Protein AF-A0ABD3CE34-F1 (afdb_monomer)

Secondary structure (DSSP, 8-state):
---GGGTS--TT-HHHHHHHHHHHHHHHHHHHHPPTT---------S---HHHHHHHGGGGGGS--HHHHHHHHHHHH--

Nearest PDB structures (foldseek):
  3gy0-assembly1_A-2  TM=8.965E-01  e=7.530E-03  Shigella flexneri
  3gz4-assembly1_B  TM=8.868E-01  e=7.530E-03  Escherichia coli O6
  3f1l-assembly1_B  TM=8.882E-01  e=1.284E-02  Escherichia coli K-12
  5t5q-assembly1_D  TM=7.806E-01  e=3.370E-01  Brucella abortus 2308
  2dtd-assembly1_A  TM=6.852E-01  e=1.849E-01  Thermoplasma acidophilum

Foldseek 3Di:
DAAPLLVPDDPPCVVNSVVRVVLVVVQVVVQVVDDPPDHRDDDHQYQELDPVNCVVPPPVSVVHHHPVVRVVVVCVVPPD

InterPro domains:
  IPR002347 Short-chain dehydrogenase/reductase SDR [PF00106] (1-55)
  IPR002347 Short-chain dehydrogenase/reductase SDR [PR00081] (16-35)
  IPR002347 Short-chain dehydrogenase/reductase SDR [PR00081] (36-53)
  IPR020904 Short-chain dehydrogenase/reductase, conserved site [PS00061] (3-31)
  IPR036291 NAD(P)-binding domain superfamily [SSF51735] (1-61)
  IPR053241 NADPH-dependent pterin aldehyde reductase [PTHR45267] (1-79)

Sequence (80 aa):
MSSGWGRSAAAQVAPYCASKWAVEGLAKAVAKELPAGISCVALNPGVINTEMLQSCFGSSADLYPTPDIWAPRAANLILI

Mean predicted aligned error: 2.84 Å

Organism: NCBI:txid1961234

Radius of gyration: 14.51 Å; Cα contacts (8 Å, |Δi|>4): 83; chains: 1; bounding box: 36×20×39 Å

Solvent-accessible surface area (backbone atoms only — not comparable to full-atom values): 4751 Å² 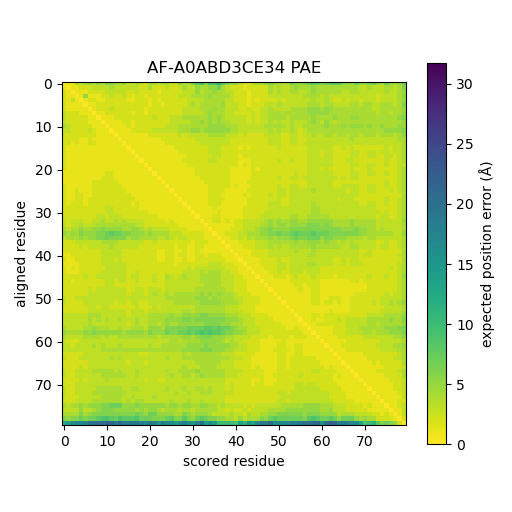total; per-residue (Å²): 124,37,37,68,39,30,81,47,80,62,86,99,39,58,71,59,26,53,54,17,33,48,43,43,51,49,27,55,55,50,44,73,72,52,59,91,97,60,84,55,78,65,46,57,81,72,76,48,36,39,75,71,38,32,76,75,51,43,79,66,23,73,82,34,54,38,62,84,69,44,49,66,60,54,44,64,75,74,60,127

pLDDT: mean 95.63, std 4.39, range [61.91, 98.5]

Structure (mmCIF, N/CA/C/O backbone):
data_AF-A0ABD3CE34-F1
#
_entry.id   AF-A0ABD3CE34-F1
#
loop_
_atom_site.group_PDB
_atom_site.id
_atom_site.type_symbol
_atom_site.label_atom_id
_atom_site.label_alt_id
_atom_site.label_comp_id
_atom_site.label_asym_id
_atom_site.label_entity_id
_atom_site.label_seq_id
_atom_site.pdbx_PDB_ins_code
_atom_site.Cartn_x
_atom_site.Cartn_y
_atom_site.Cartn_z
_atom_site.occupancy
_atom_site.B_iso_or_equiv
_atom_site.auth_seq_id
_atom_site.auth_comp_id
_atom_site.auth_asym_id
_atom_site.auth_atom_id
_atom_site.pdbx_PDB_model_num
ATOM 1 N N . MET A 1 1 ? -3.674 2.200 1.237 1.00 88.19 1 MET A N 1
ATOM 2 C CA . MET A 1 1 ? -3.014 1.205 0.357 1.00 88.19 1 MET A CA 1
ATOM 3 C C . MET A 1 1 ? -1.546 1.052 0.735 1.00 88.19 1 MET A C 1
ATOM 5 O O . MET A 1 1 ? -0.801 2.027 0.659 1.00 88.19 1 MET A O 1
ATOM 9 N N . SER A 1 2 ? -1.139 -0.148 1.145 1.00 94.44 2 SER A N 1
ATOM 10 C CA . SER A 1 2 ? 0.241 -0.491 1.518 1.00 94.44 2 SER A CA 1
ATOM 11 C C . SER A 1 2 ? 1.024 -1.067 0.318 1.00 94.44 2 SER A C 1
ATOM 13 O O . SER A 1 2 ? 0.756 -0.685 -0.822 1.00 94.44 2 SER A O 1
ATOM 15 N N . SER A 1 3 ? 2.049 -1.887 0.567 1.00 95.00 3 SER A N 1
ATOM 16 C CA . SER A 1 3 ? 2.914 -2.587 -0.389 1.00 95.00 3 SER A CA 1
ATOM 17 C C . SER A 1 3 ? 3.686 -3.707 0.332 1.00 95.00 3 SER A C 1
ATOM 19 O O . SER A 1 3 ? 3.763 -3.709 1.560 1.00 95.00 3 SER A O 1
ATOM 21 N N . GLY A 1 4 ? 4.329 -4.620 -0.406 1.00 94.75 4 GLY A N 1
ATOM 22 C CA . GLY A 1 4 ? 5.294 -5.566 0.170 1.00 94.75 4 GLY A CA 1
ATOM 23 C C . GLY A 1 4 ? 6.408 -4.840 0.932 1.00 94.75 4 GLY A C 1
ATOM 24 O O . GLY A 1 4 ? 6.768 -5.229 2.040 1.00 94.75 4 GLY A O 1
ATOM 25 N N . TRP A 1 5 ? 6.836 -3.686 0.414 1.00 96.06 5 TRP A N 1
ATOM 26 C CA . TRP A 1 5 ? 7.805 -2.799 1.061 1.00 96.06 5 TRP A CA 1
ATOM 27 C C . TRP A 1 5 ? 7.241 -1.966 2.226 1.00 96.06 5 TRP A C 1
ATOM 29 O O . TRP A 1 5 ? 7.934 -1.102 2.750 1.00 96.06 5 TRP A O 1
ATOM 39 N N . GLY A 1 6 ? 5.999 -2.214 2.656 1.00 95.88 6 GLY A N 1
ATOM 40 C CA . GLY A 1 6 ? 5.508 -1.779 3.969 1.00 95.88 6 GLY A CA 1
ATOM 41 C C . GLY A 1 6 ? 5.920 -2.717 5.108 1.00 95.88 6 GLY A C 1
ATOM 42 O O . GLY A 1 6 ? 5.693 -2.409 6.273 1.00 95.88 6 GLY A O 1
ATOM 43 N N . ARG A 1 7 ? 6.499 -3.879 4.773 1.00 95.62 7 ARG A N 1
ATOM 44 C CA . ARG A 1 7 ? 6.949 -4.915 5.722 1.00 95.62 7 ARG A CA 1
ATOM 45 C C . ARG A 1 7 ? 8.354 -5.447 5.407 1.00 95.62 7 ARG A C 1
ATOM 47 O O . ARG A 1 7 ? 8.886 -6.259 6.154 1.00 95.62 7 ARG A O 1
ATOM 54 N N . SER A 1 8 ? 8.954 -4.991 4.311 1.00 96.19 8 SER A N 1
ATOM 55 C CA . SER A 1 8 ? 10.341 -5.243 3.904 1.00 96.19 8 SER A CA 1
ATOM 56 C C . SER A 1 8 ? 10.945 -3.965 3.304 1.00 96.19 8 SER A C 1
ATOM 58 O O . SER A 1 8 ? 10.282 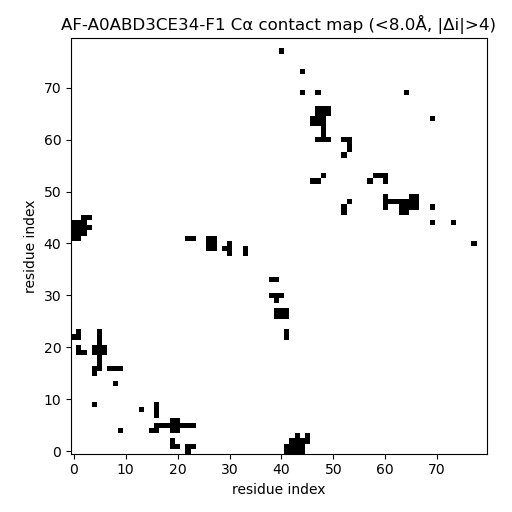-2.927 3.286 1.00 96.19 8 SER A O 1
ATOM 60 N N . ALA A 1 9 ? 12.198 -4.004 2.848 1.00 96.06 9 ALA A N 1
ATOM 61 C CA . ALA A 1 9 ? 12.882 -2.848 2.269 1.00 96.06 9 ALA A CA 1
ATOM 62 C C . ALA A 1 9 ? 13.686 -3.228 1.019 1.00 96.06 9 ALA A C 1
ATOM 64 O O . ALA A 1 9 ? 14.065 -4.386 0.843 1.00 96.06 9 ALA A O 1
ATOM 65 N N . ALA A 1 10 ? 13.958 -2.235 0.172 1.00 96.06 10 ALA A N 1
ATOM 66 C CA . ALA A 1 10 ? 14.825 -2.351 -0.995 1.00 96.06 10 ALA A CA 1
ATOM 67 C C . ALA A 1 10 ? 15.689 -1.087 -1.149 1.00 96.06 10 ALA A C 1
ATOM 69 O O . ALA A 1 10 ? 15.308 0.003 -0.714 1.00 96.06 10 ALA A O 1
ATOM 70 N N . ALA A 1 11 ? 16.868 -1.235 -1.756 1.00 97.06 11 ALA A N 1
ATOM 71 C CA . ALA A 1 11 ? 17.759 -0.112 -2.038 1.00 97.06 11 ALA A CA 1
ATOM 72 C C . ALA A 1 11 ? 17.135 0.862 -3.057 1.00 97.06 11 ALA A C 1
ATOM 74 O O . ALA A 1 11 ? 16.290 0.469 -3.855 1.00 97.06 11 ALA A O 1
ATOM 75 N N . GLN A 1 12 ? 17.572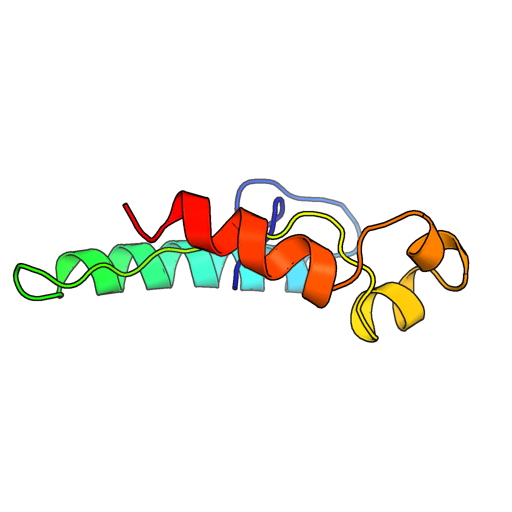 2.128 -3.039 1.00 95.94 12 GLN A N 1
ATOM 76 C CA . GLN A 1 12 ? 17.149 3.197 -3.968 1.00 95.94 12 GLN A CA 1
ATOM 77 C C . GLN A 1 12 ? 15.668 3.623 -3.892 1.00 95.94 12 GLN A C 1
ATOM 79 O O . GLN A 1 12 ? 15.248 4.516 -4.619 1.00 95.94 12 GLN A O 1
ATOM 84 N N . VAL A 1 13 ? 14.882 3.057 -2.972 1.00 95.25 13 VAL A N 1
ATOM 85 C CA . VAL A 1 13 ? 13.458 3.394 -2.777 1.00 95.25 13 VAL A CA 1
ATOM 86 C C . VAL A 1 13 ? 13.125 3.711 -1.315 1.00 95.25 13 VAL A C 1
ATOM 88 O O . VAL A 1 13 ? 11.995 3.529 -0.866 1.00 95.25 13 VAL A O 1
ATOM 91 N N . ALA A 1 14 ? 14.103 4.213 -0.552 1.00 97.69 14 ALA A N 1
ATOM 92 C CA . ALA A 1 14 ? 13.961 4.466 0.885 1.00 97.69 14 ALA A CA 1
ATOM 93 C C . ALA A 1 14 ? 12.743 5.345 1.257 1.00 97.69 14 ALA A C 1
ATOM 95 O O . ALA A 1 14 ? 12.005 4.943 2.162 1.00 97.69 14 ALA A O 1
ATOM 96 N N . PRO A 1 15 ? 12.442 6.466 0.559 1.00 97.69 15 PRO A N 1
ATOM 97 C CA . PRO A 1 15 ? 11.245 7.259 0.858 1.00 97.69 15 PRO A CA 1
ATOM 98 C C . PRO A 1 15 ? 9.946 6.474 0.646 1.00 97.69 15 PRO A C 1
ATOM 100 O O . PRO A 1 15 ? 9.009 6.577 1.440 1.00 97.69 15 PRO A O 1
ATOM 103 N N . TYR A 1 16 ? 9.900 5.636 -0.393 1.00 95.56 16 TYR A N 1
ATOM 104 C CA . TYR A 1 16 ? 8.739 4.801 -0.672 1.00 95.56 16 TYR A CA 1
ATOM 105 C C . TYR A 1 16 ? 8.559 3.730 0.412 1.00 95.56 16 TYR A C 1
ATOM 107 O O . TYR A 1 16 ? 7.466 3.623 0.967 1.00 95.56 16 TYR A O 1
ATOM 115 N N . CYS A 1 17 ? 9.621 3.006 0.792 1.00 97.69 17 CYS A N 1
ATOM 116 C CA . CYS A 1 17 ? 9.586 2.059 1.914 1.00 97.69 17 CYS A CA 1
ATOM 117 C C . CYS A 1 17 ? 9.082 2.732 3.199 1.00 97.69 17 CYS A C 1
ATOM 119 O O . CYS A 1 17 ? 8.125 2.252 3.804 1.00 97.69 17 CYS A O 1
ATOM 121 N N . ALA A 1 18 ? 9.657 3.881 3.573 1.00 98.25 18 ALA A N 1
ATOM 122 C CA . ALA A 1 18 ? 9.247 4.625 4.762 1.00 98.25 18 ALA A CA 1
ATOM 123 C C . ALA A 1 18 ? 7.747 4.966 4.736 1.00 98.25 18 ALA A C 1
ATOM 125 O O . ALA A 1 18 ? 7.033 4.697 5.703 1.00 98.25 18 ALA A O 1
ATOM 126 N N . SER A 1 19 ? 7.243 5.469 3.603 1.00 98.06 19 SER A N 1
ATOM 127 C CA . SER A 1 19 ? 5.818 5.789 3.453 1.00 98.06 19 SER A CA 1
ATOM 128 C C . SER A 1 19 ? 4.911 4.562 3.618 1.00 98.06 19 SER A C 1
ATOM 130 O O . SER A 1 19 ? 3.834 4.655 4.204 1.00 98.06 19 SER A O 1
ATOM 132 N N . LYS A 1 20 ? 5.343 3.383 3.150 1.00 97.75 20 LYS A N 1
ATOM 133 C CA . LYS A 1 20 ? 4.540 2.156 3.220 1.00 97.75 20 LYS A CA 1
ATOM 134 C C . LYS A 1 20 ? 4.562 1.524 4.607 1.00 97.75 20 LYS A C 1
ATOM 136 O O . LYS A 1 20 ? 3.520 1.051 5.053 1.00 97.75 20 LYS A O 1
ATOM 141 N N . TRP A 1 21 ? 5.682 1.602 5.323 1.00 98.19 21 TRP A N 1
ATOM 142 C CA . TRP A 1 21 ? 5.727 1.265 6.748 1.00 98.19 21 TRP A CA 1
ATOM 143 C C . TRP A 1 21 ? 4.829 2.193 7.575 1.00 98.19 21 TRP A C 1
ATOM 145 O O . TRP A 1 21 ? 4.100 1.723 8.450 1.00 98.19 21 TRP A O 1
ATOM 155 N N . ALA A 1 22 ? 4.808 3.492 7.255 1.00 98.44 22 ALA A N 1
ATOM 156 C CA . ALA A 1 22 ? 3.923 4.451 7.913 1.00 98.44 22 ALA A CA 1
ATOM 157 C C . ALA A 1 22 ? 2.438 4.101 7.709 1.00 98.44 22 ALA A C 1
ATOM 159 O O . ALA A 1 22 ? 1.675 4.126 8.670 1.00 98.44 22 ALA A O 1
ATOM 160 N N . VAL A 1 23 ? 2.029 3.697 6.498 1.00 98.25 23 VAL A N 1
ATOM 161 C CA . VAL A 1 23 ? 0.650 3.241 6.228 1.00 98.25 23 VAL A CA 1
ATOM 162 C C . VAL A 1 23 ? 0.279 2.004 7.056 1.00 98.25 23 VAL A C 1
ATOM 164 O O . VAL A 1 23 ? -0.835 1.936 7.574 1.00 98.25 23 VAL A O 1
ATOM 167 N N . GLU A 1 24 ? 1.185 1.033 7.208 1.00 98.25 24 GLU A N 1
ATOM 168 C CA . GLU A 1 24 ? 0.948 -0.152 8.051 1.00 98.25 24 GLU A CA 1
ATOM 169 C C . GLU A 1 24 ? 0.790 0.221 9.530 1.00 98.25 24 GLU A C 1
ATOM 171 O O . GLU A 1 24 ? -0.114 -0.281 10.199 1.00 98.25 24 GLU A O 1
ATOM 176 N N . GLY A 1 25 ? 1.658 1.100 10.041 1.00 98.19 25 GLY A N 1
ATOM 177 C CA . GLY A 1 25 ? 1.578 1.602 11.413 1.00 98.19 25 GLY A CA 1
ATOM 178 C C . GLY A 1 25 ? 0.284 2.374 11.669 1.00 98.19 25 GLY A C 1
ATOM 179 O O . GLY A 1 25 ? -0.420 2.086 12.635 1.00 98.19 25 GLY A O 1
ATOM 180 N N . LEU A 1 26 ? -0.069 3.284 10.758 1.00 98.38 26 LEU A N 1
ATOM 181 C CA . LEU A 1 26 ? -1.292 4.079 10.829 1.00 98.38 26 LEU A CA 1
ATOM 182 C C . LEU A 1 26 ? -2.542 3.194 10.843 1.00 98.38 26 LEU A C 1
ATOM 184 O O . LEU A 1 26 ? -3.386 3.354 11.717 1.00 98.38 26 LEU A O 1
ATOM 188 N N . ALA A 1 27 ? -2.651 2.233 9.921 1.00 98.00 27 ALA A N 1
ATOM 189 C CA . ALA A 1 27 ? -3.811 1.345 9.865 1.00 98.00 27 ALA A CA 1
ATOM 190 C C . ALA A 1 27 ? -3.974 0.527 11.156 1.00 98.00 27 ALA A C 1
ATOM 192 O O . ALA A 1 27 ? -5.089 0.362 11.645 1.00 98.00 27 ALA A O 1
ATOM 193 N N . LYS A 1 28 ? -2.864 0.054 11.741 1.00 97.56 28 LYS A N 1
ATOM 194 C CA . LYS A 1 28 ? -2.877 -0.663 13.026 1.00 97.56 28 LYS A CA 1
ATOM 195 C C . LYS A 1 28 ? -3.303 0.232 14.184 1.00 97.56 28 LYS A C 1
ATOM 197 O O . LYS A 1 28 ? -4.058 -0.237 15.029 1.00 97.56 28 LYS A O 1
ATOM 202 N N . ALA A 1 29 ? -2.824 1.476 14.230 1.00 98.50 29 ALA A N 1
ATOM 203 C CA . ALA A 1 29 ? -3.217 2.440 15.254 1.00 98.50 29 ALA A CA 1
ATOM 204 C C . ALA A 1 29 ? -4.719 2.742 15.162 1.00 98.50 29 ALA A C 1
ATOM 206 O O . ALA A 1 29 ? -5.442 2.514 16.126 1.00 98.50 29 ALA A O 1
ATOM 207 N N . VAL A 1 30 ? -5.208 3.095 13.968 1.00 98.38 30 VAL A N 1
ATOM 208 C CA . VAL A 1 30 ? -6.637 3.345 13.721 1.00 98.38 30 VAL A CA 1
ATOM 209 C C . VAL A 1 30 ? -7.482 2.122 14.081 1.00 98.38 30 VAL A C 1
ATOM 211 O O . VAL A 1 30 ? -8.501 2.258 14.746 1.00 98.38 30 VAL A O 1
ATOM 214 N N . ALA A 1 31 ? -7.052 0.909 13.720 1.00 97.69 31 ALA A N 1
ATOM 215 C CA . ALA A 1 31 ? -7.784 -0.314 14.054 1.00 97.69 31 ALA A CA 1
ATOM 216 C C . ALA A 1 31 ? -7.991 -0.529 15.566 1.00 97.69 31 ALA A C 1
ATOM 218 O O . ALA A 1 31 ? -8.925 -1.231 15.945 1.00 97.69 31 ALA A O 1
ATOM 219 N N . LYS A 1 32 ? -7.148 0.051 16.433 1.00 97.56 32 LYS A N 1
ATOM 220 C CA . LYS A 1 32 ? -7.321 -0.006 17.895 1.00 97.56 32 LYS A CA 1
ATOM 221 C C . LYS A 1 32 ? -8.368 0.974 18.425 1.00 97.56 32 LYS A C 1
ATOM 223 O O . LYS A 1 32 ? -8.829 0.790 19.545 1.00 97.56 32 LYS A O 1
ATOM 228 N N . GLU A 1 33 ? -8.726 1.982 17.641 1.00 98.25 33 GLU A N 1
ATOM 229 C CA . GLU A 1 33 ? -9.644 3.061 18.022 1.00 98.25 33 GLU A CA 1
ATOM 230 C C . GLU A 1 33 ? -11.052 2.872 17.434 1.00 98.25 33 GLU A C 1
ATOM 232 O O . GLU A 1 33 ? -11.982 3.589 17.800 1.00 98.25 33 GLU A O 1
ATOM 237 N N . LEU A 1 34 ? -11.229 1.912 16.520 1.00 97.81 34 LEU A N 1
ATOM 238 C CA . LEU A 1 34 ? -12.498 1.692 15.831 1.00 97.81 34 LEU A CA 1
ATOM 239 C C . LEU A 1 34 ? -13.558 1.022 16.724 1.00 97.81 34 LEU A C 1
ATOM 241 O O . LEU A 1 34 ? -13.235 0.147 17.532 1.00 97.81 34 LEU A O 1
ATOM 245 N N . PRO A 1 35 ? -14.845 1.377 16.545 1.00 97.62 35 PRO A N 1
ATOM 246 C CA . PRO A 1 35 ? -15.947 0.697 17.213 1.00 97.62 35 PRO A CA 1
ATOM 247 C C . PRO A 1 35 ? -16.144 -0.726 16.669 1.00 97.62 35 PRO A C 1
ATOM 249 O O . PRO A 1 35 ? -15.675 -1.083 15.585 1.00 97.62 35 PRO A O 1
ATOM 252 N N . ALA A 1 36 ? -16.901 -1.538 17.411 1.00 95.81 36 ALA A N 1
ATOM 253 C CA . ALA A 1 36 ? -17.275 -2.879 16.974 1.00 95.81 36 ALA A CA 1
ATOM 254 C C . ALA A 1 36 ? -18.009 -2.849 15.619 1.00 95.81 36 ALA A C 1
ATOM 256 O O . ALA A 1 36 ? -18.846 -1.982 15.371 1.00 95.81 36 ALA A O 1
ATOM 257 N N . GLY A 1 37 ? -17.699 -3.816 14.752 1.00 94.12 37 GLY A N 1
ATOM 258 C CA . GLY A 1 37 ? -18.283 -3.922 13.411 1.00 94.12 37 GLY A CA 1
ATOM 259 C C . GLY A 1 37 ? -17.568 -3.112 12.322 1.00 94.12 37 GLY A C 1
ATOM 260 O O . GLY A 1 37 ? -17.980 -3.184 11.169 1.00 94.12 37 GLY A O 1
ATOM 261 N N . ILE A 1 38 ? -16.491 -2.382 12.645 1.00 95.69 38 ILE A N 1
ATOM 262 C CA . ILE A 1 38 ? -15.658 -1.671 11.662 1.00 95.69 38 ILE A CA 1
ATOM 263 C C . ILE A 1 38 ? -14.208 -2.155 11.764 1.00 95.69 38 ILE A C 1
ATOM 265 O O . ILE A 1 38 ? -13.665 -2.308 12.855 1.00 95.69 38 ILE A O 1
ATOM 269 N N . SER A 1 39 ? -13.557 -2.364 10.618 1.00 95.31 39 SER A N 1
ATOM 270 C CA . SER A 1 39 ? -12.147 -2.758 10.539 1.00 95.31 39 SER A CA 1
ATOM 271 C C . SER A 1 39 ? -11.343 -1.824 9.636 1.00 95.31 39 SER A C 1
ATOM 273 O O . SER A 1 39 ? -11.803 -1.463 8.554 1.00 95.31 39 SER A O 1
ATOM 275 N N . CYS A 1 40 ? -10.107 -1.503 10.028 1.00 96.19 40 CYS A N 1
ATOM 276 C CA . CYS A 1 40 ? -9.124 -0.855 9.158 1.00 96.19 40 CYS A CA 1
ATOM 277 C C . CYS A 1 40 ? -8.088 -1.890 8.706 1.00 96.19 40 CYS A C 1
ATOM 279 O O . CYS A 1 40 ? -7.423 -2.505 9.539 1.00 96.19 40 CYS A O 1
ATOM 281 N N . VAL A 1 41 ? -7.937 -2.081 7.392 1.00 94.81 41 VAL A N 1
ATOM 282 C CA . VAL A 1 41 ? -7.022 -3.081 6.824 1.00 94.81 41 VAL A CA 1
ATOM 283 C C . VAL A 1 41 ? -6.026 -2.417 5.877 1.00 94.81 41 VAL A C 1
ATOM 285 O O . VAL A 1 41 ? -6.390 -1.826 4.858 1.00 94.81 41 VAL A O 1
ATOM 288 N N . ALA A 1 42 ? -4.735 -2.556 6.183 1.00 96.06 42 ALA A N 1
ATOM 289 C CA . ALA A 1 42 ? -3.665 -2.231 5.250 1.00 96.06 42 ALA A CA 1
ATOM 290 C C . ALA A 1 42 ? -3.492 -3.374 4.239 1.00 96.06 42 ALA A C 1
ATOM 292 O O . ALA A 1 42 ? -3.002 -4.456 4.563 1.00 96.06 42 ALA A O 1
ATOM 293 N N . LEU A 1 43 ? -3.882 -3.116 2.994 1.00 95.06 43 LEU A N 1
ATOM 294 C CA . LEU A 1 43 ? -3.762 -4.071 1.897 1.00 95.06 43 LEU A CA 1
ATOM 295 C C . LEU A 1 43 ? -2.506 -3.815 1.061 1.00 95.06 43 LEU A C 1
ATOM 297 O O . LEU A 1 43 ? -2.232 -2.678 0.666 1.00 95.06 43 LEU A O 1
ATOM 301 N N . ASN A 1 44 ? -1.768 -4.884 0.768 1.00 94.69 44 ASN A N 1
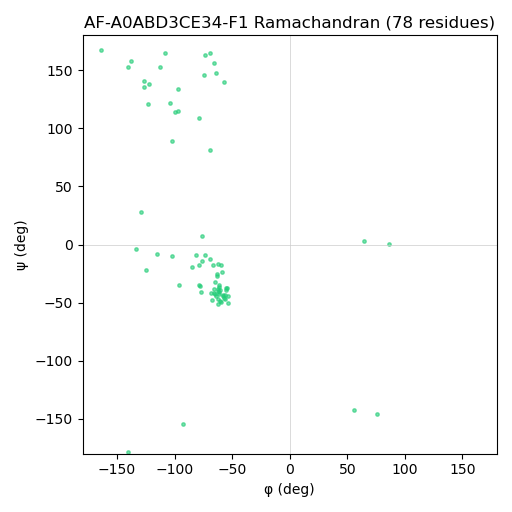ATOM 302 C CA . ASN A 1 44 ? -0.691 -4.901 -0.216 1.00 94.69 44 ASN A CA 1
ATOM 303 C C . ASN A 1 44 ? -1.248 -5.448 -1.543 1.00 94.69 44 ASN A C 1
ATOM 305 O O . ASN A 1 44 ? -1.609 -6.624 -1.580 1.00 94.69 44 ASN A O 1
ATOM 309 N N . PRO A 1 45 ? -1.297 -4.648 -2.620 1.00 94.12 45 PRO A N 1
ATOM 310 C CA . PRO A 1 45 ? -1.811 -5.114 -3.903 1.00 94.12 45 PRO A CA 1
ATOM 311 C C . PRO A 1 45 ? -0.834 -6.018 -4.672 1.00 94.12 45 PRO A C 1
ATOM 313 O O . PRO A 1 45 ? -1.245 -6.692 -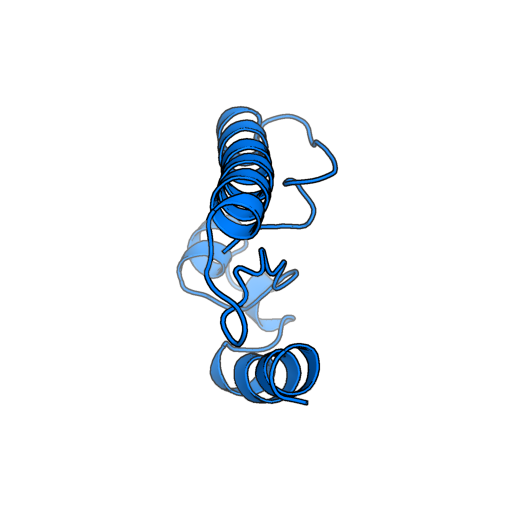5.609 1.00 94.12 45 PRO A O 1
ATOM 316 N N . GLY A 1 46 ? 0.445 -6.066 -4.289 1.00 94.31 46 GLY A N 1
ATOM 317 C CA . GLY A 1 46 ? 1.491 -6.667 -5.114 1.00 94.31 46 GLY A CA 1
ATOM 318 C C . GLY A 1 46 ? 1.879 -5.747 -6.274 1.00 94.31 46 GLY A C 1
ATOM 319 O O . GLY A 1 46 ? 1.891 -4.525 -6.119 1.00 94.31 46 GLY A O 1
ATOM 320 N N . VAL A 1 47 ? 2.225 -6.334 -7.420 1.00 95.88 47 VAL A N 1
ATOM 321 C CA . VAL A 1 47 ? 2.607 -5.599 -8.634 1.00 95.88 47 VAL A CA 1
ATOM 322 C C . VAL A 1 47 ? 1.405 -5.560 -9.575 1.00 95.88 47 VAL A C 1
ATOM 324 O O . VAL A 1 47 ? 0.970 -6.609 -10.042 1.00 95.88 47 VAL A O 1
ATOM 327 N N . ILE A 1 48 ? 0.855 -4.364 -9.805 1.00 97.31 48 ILE A N 1
ATOM 328 C CA . ILE A 1 48 ? -0.386 -4.128 -10.561 1.00 97.31 48 ILE A CA 1
ATOM 329 C C . ILE A 1 48 ? -0.119 -3.113 -11.667 1.00 97.31 48 ILE A C 1
ATOM 331 O O . ILE A 1 48 ? 0.500 -2.075 -11.404 1.00 97.31 48 ILE A O 1
ATOM 335 N N . ASN A 1 49 ? -0.623 -3.394 -12.870 1.00 97.81 49 ASN A N 1
ATOM 336 C CA . ASN A 1 49 ? -0.495 -2.538 -14.046 1.00 97.81 49 ASN A CA 1
ATOM 337 C C . ASN A 1 49 ? -1.316 -1.246 -13.884 1.00 97.81 49 ASN A C 1
ATOM 339 O O . ASN A 1 49 ? -2.454 -1.133 -14.327 1.00 97.81 49 ASN A O 1
ATOM 343 N N . THR A 1 50 ? -0.731 -0.292 -13.169 1.00 97.00 50 THR A N 1
ATOM 344 C CA . THR A 1 50 ? -1.238 1.064 -12.937 1.00 97.00 50 THR A CA 1
ATOM 345 C C . THR A 1 50 ? -0.392 2.060 -13.719 1.00 97.00 50 THR A C 1
ATOM 347 O O . THR A 1 50 ? 0.744 1.753 -14.076 1.00 97.00 50 THR A O 1
ATOM 350 N N . GLU A 1 51 ? -0.874 3.290 -13.889 1.00 97.00 51 GLU A N 1
ATOM 351 C CA . GLU A 1 51 ? -0.078 4.383 -14.472 1.00 97.00 51 GLU A CA 1
ATOM 352 C C . GLU A 1 51 ? 1.256 4.593 -13.733 1.00 97.00 51 GLU A C 1
ATOM 354 O O . GLU A 1 51 ? 2.299 4.803 -14.351 1.00 97.00 51 GLU A O 1
ATOM 359 N N . MET A 1 52 ? 1.252 4.447 -12.403 1.00 94.44 52 MET A N 1
ATOM 360 C CA . MET A 1 52 ? 2.472 4.493 -11.595 1.00 94.44 52 MET A CA 1
ATOM 361 C C . MET A 1 52 ? 3.454 3.386 -12.002 1.00 94.44 52 MET A C 1
ATOM 363 O O . MET A 1 52 ? 4.630 3.671 -12.222 1.00 94.44 52 MET A O 1
ATOM 367 N N . LEU A 1 53 ? 2.994 2.135 -12.129 1.00 96.00 53 LEU A N 1
ATOM 368 C CA . LEU A 1 53 ? 3.870 1.039 -12.545 1.00 96.00 53 LEU A CA 1
ATOM 369 C C . LEU A 1 53 ? 4.378 1.250 -13.976 1.00 96.00 53 LEU A C 1
ATOM 371 O O . LEU A 1 53 ? 5.570 1.083 -14.209 1.00 96.00 53 LEU A O 1
ATOM 375 N N . GLN A 1 54 ? 3.515 1.687 -14.895 1.00 97.19 54 GLN A N 1
ATOM 376 C CA . GLN A 1 54 ? 3.884 2.023 -16.273 1.00 97.19 54 GLN A CA 1
ATOM 377 C C . GLN A 1 54 ? 4.996 3.081 -16.323 1.00 97.19 54 GLN A C 1
ATOM 379 O O . GLN A 1 54 ? 5.980 2.902 -17.034 1.00 97.19 54 GLN A O 1
ATOM 384 N N . SER A 1 55 ? 4.920 4.133 -15.499 1.00 96.25 55 SER A N 1
ATOM 385 C CA . SER A 1 55 ? 5.975 5.160 -15.436 1.00 96.25 55 SER A CA 1
ATOM 386 C C . SER A 1 55 ? 7.334 4.634 -14.954 1.00 96.25 55 SER A C 1
ATOM 388 O O . SER A 1 55 ? 8.370 5.191 -15.306 1.00 96.25 55 SER A O 1
ATOM 390 N N . CYS A 1 56 ? 7.340 3.564 -14.153 1.00 93.06 56 CYS A N 1
ATOM 391 C CA . CYS A 1 56 ? 8.555 3.003 -13.567 1.00 93.06 56 CYS A CA 1
ATOM 392 C C . CYS A 1 56 ? 9.119 1.825 -14.383 1.00 93.06 56 CYS A C 1
ATOM 394 O O . CYS A 1 56 ? 10.329 1.616 -14.396 1.00 93.06 56 CYS A O 1
ATOM 396 N N . PHE A 1 57 ? 8.249 1.005 -14.986 1.00 94.69 57 PHE A N 1
ATOM 397 C CA . PHE A 1 57 ? 8.584 -0.292 -15.596 1.00 94.69 57 PHE A CA 1
ATOM 398 C C . PHE A 1 57 ? 8.363 -0.299 -17.123 1.00 94.69 57 PHE A C 1
ATOM 400 O O . PHE A 1 57 ? 8.745 -1.263 -17.792 1.00 94.69 57 PHE A O 1
ATOM 407 N N . GLY A 1 58 ? 7.756 0.752 -17.688 1.00 96.38 58 GLY A N 1
ATOM 408 C CA . GLY A 1 58 ? 7.384 0.818 -19.102 1.00 96.38 58 GLY A CA 1
ATOM 409 C C . GLY A 1 58 ? 6.491 -0.355 -19.511 1.00 96.38 58 GLY A C 1
ATOM 410 O O . GLY A 1 58 ? 5.711 -0.861 -18.707 1.00 96.38 58 GLY A O 1
ATOM 411 N N . SER A 1 59 ? 6.687 -0.865 -20.728 1.00 96.12 59 SER A N 1
ATOM 412 C CA . SER A 1 59 ? 5.923 -2.001 -21.272 1.00 96.12 59 SER A CA 1
ATOM 413 C C . SER A 1 59 ? 6.031 -3.294 -20.453 1.00 96.12 59 SER A C 1
ATOM 415 O O . SER A 1 59 ? 5.187 -4.176 -20.578 1.00 96.12 59 SER A O 1
ATOM 417 N N . SER A 1 60 ? 7.026 -3.424 -19.564 1.00 97.44 60 SER A N 1
ATOM 418 C CA . SER A 1 60 ? 7.098 -4.580 -18.655 1.00 97.44 60 SER A CA 1
ATOM 419 C C . SER A 1 60 ? 5.954 -4.596 -17.634 1.00 97.44 60 SER A C 1
ATOM 421 O O . SER A 1 60 ? 5.679 -5.639 -17.043 1.00 97.44 60 SER A O 1
ATOM 423 N N . ALA A 1 61 ? 5.267 -3.467 -17.424 1.00 96.94 61 ALA A N 1
ATOM 424 C CA . ALA A 1 61 ? 4.070 -3.398 -16.595 1.00 96.94 61 ALA A CA 1
ATOM 425 C C . ALA A 1 61 ? 2.908 -4.240 -17.160 1.00 96.94 61 ALA A C 1
ATOM 427 O O . ALA A 1 61 ? 2.089 -4.727 -16.380 1.00 96.94 61 ALA A O 1
ATOM 428 N N . ASP A 1 62 ? 2.877 -4.496 -18.474 1.00 97.31 62 ASP A N 1
ATOM 429 C CA . ASP A 1 62 ? 1.825 -5.285 -19.136 1.00 97.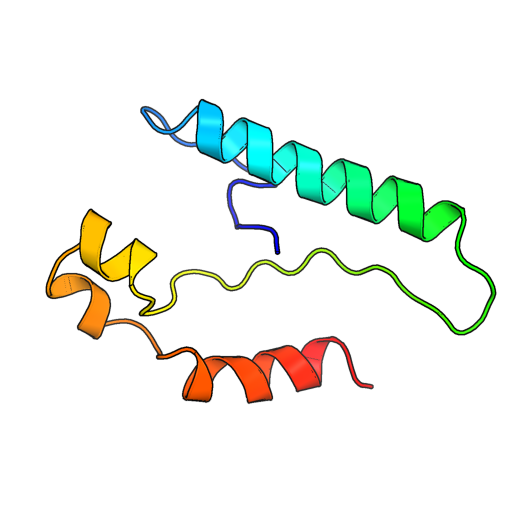31 62 ASP A CA 1
ATOM 430 C C . ASP A 1 62 ? 1.858 -6.776 -18.773 1.00 97.31 62 ASP A C 1
ATOM 432 O O . ASP A 1 62 ? 0.892 -7.501 -19.005 1.00 97.31 62 ASP A O 1
ATOM 436 N N . LEU A 1 63 ? 2.939 -7.235 -18.134 1.00 97.62 63 LEU A N 1
ATOM 437 C CA . LEU A 1 63 ? 3.050 -8.588 -17.581 1.00 97.62 63 LEU A CA 1
ATOM 438 C C . LEU A 1 63 ? 2.218 -8.789 -16.301 1.00 97.62 63 LEU A C 1
ATOM 440 O O . LEU A 1 63 ? 2.097 -9.915 -15.816 1.00 97.62 63 LEU A O 1
ATOM 444 N N . TYR A 1 64 ? 1.664 -7.714 -15.735 1.00 97.56 64 TYR A N 1
ATOM 445 C CA . TYR A 1 64 ? 0.956 -7.720 -14.458 1.00 97.56 64 TYR A CA 1
ATOM 446 C C . TYR A 1 64 ? -0.542 -7.437 -14.637 1.00 97.56 64 TYR A C 1
ATOM 448 O O . TYR A 1 64 ? -0.942 -6.759 -15.585 1.00 97.56 64 TYR A O 1
ATOM 456 N N . PRO A 1 65 ? -1.407 -7.937 -13.732 1.00 97.62 65 PRO A N 1
ATOM 457 C CA . PRO A 1 65 ? -2.847 -7.730 -13.844 1.00 97.62 65 PRO A CA 1
ATOM 458 C C . PRO A 1 65 ? -3.217 -6.247 -13.730 1.00 97.62 65 PRO A C 1
ATOM 460 O O . PRO A 1 65 ? -2.590 -5.493 -12.982 1.00 97.62 65 PRO A O 1
ATOM 463 N N . THR A 1 66 ? -4.275 -5.849 -14.434 1.00 97.56 66 THR A N 1
ATO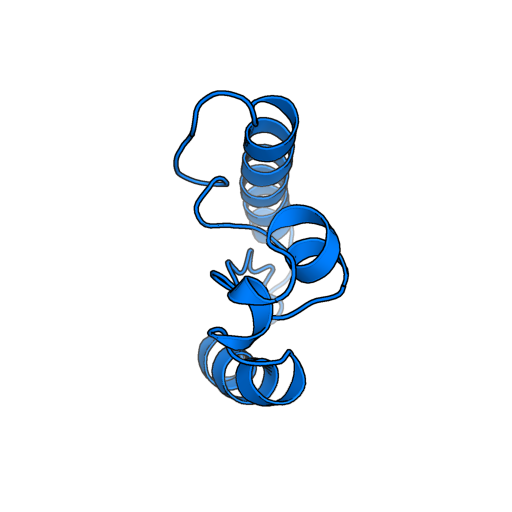M 464 C CA . THR A 1 66 ? -4.871 -4.511 -14.320 1.00 97.56 66 THR A CA 1
ATOM 465 C C . THR A 1 66 ? -5.660 -4.363 -13.010 1.00 97.56 66 THR A C 1
ATOM 467 O O . THR A 1 66 ? -6.020 -5.371 -12.383 1.00 97.56 66 THR A O 1
ATOM 470 N N . PRO A 1 67 ? -5.975 -3.126 -12.579 1.00 96.75 67 PRO A N 1
ATOM 471 C CA . PRO A 1 67 ? -6.798 -2.881 -11.398 1.00 96.75 67 PRO A CA 1
ATOM 472 C C . PRO A 1 67 ? -8.157 -3.587 -11.450 1.00 96.75 67 PRO A C 1
ATOM 474 O O . PRO A 1 67 ? -8.563 -4.165 -10.444 1.00 96.75 67 PRO A O 1
ATOM 477 N N . ASP A 1 68 ? -8.811 -3.626 -12.615 1.00 97.19 68 ASP A N 1
ATOM 478 C CA . ASP A 1 68 ? -10.119 -4.275 -12.794 1.00 97.19 68 ASP A CA 1
ATOM 479 C C . ASP A 1 68 ? -10.066 -5.793 -12.578 1.00 97.19 68 ASP A C 1
ATOM 481 O O . ASP A 1 68 ? -11.009 -6.391 -12.065 1.00 97.19 68 ASP A O 1
ATOM 485 N N . ILE A 1 69 ? -8.938 -6.427 -12.914 1.00 96.62 69 ILE A N 1
ATOM 486 C CA . ILE A 1 69 ? -8.718 -7.859 -12.668 1.00 96.62 69 ILE A CA 1
ATOM 487 C C . ILE A 1 69 ? -8.373 -8.111 -11.193 1.00 96.62 69 ILE A C 1
ATOM 489 O O . ILE A 1 69 ? -8.743 -9.141 -10.622 1.00 96.62 69 ILE A O 1
ATOM 493 N N . TRP A 1 70 ? -7.639 -7.192 -10.565 1.00 95.50 70 TRP A N 1
ATOM 494 C CA . TRP A 1 70 ? -7.190 -7.331 -9.182 1.00 95.50 70 TRP A CA 1
ATOM 495 C C . TRP A 1 70 ? -8.297 -7.055 -8.157 1.00 95.50 70 TRP A C 1
ATOM 497 O O . TRP A 1 70 ? -8.407 -7.786 -7.171 1.00 95.50 70 TRP A O 1
ATOM 507 N N . ALA A 1 71 ? -9.130 -6.037 -8.382 1.00 95.62 71 ALA A N 1
ATOM 508 C CA . ALA A 1 71 ? -10.090 -5.548 -7.395 1.00 95.62 71 ALA A CA 1
ATOM 509 C C . ALA A 1 71 ? -11.086 -6.620 -6.900 1.00 95.62 71 ALA A C 1
ATOM 511 O O . ALA A 1 71 ? -11.232 -6.742 -5.681 1.00 95.62 71 ALA A O 1
ATOM 512 N N . PRO A 1 72 ? -11.697 -7.470 -7.755 1.00 95.88 72 PRO A N 1
ATOM 513 C CA . PRO A 1 72 ? -12.580 -8.541 -7.283 1.00 95.88 72 PRO A CA 1
ATOM 514 C C . PRO A 1 72 ? -11.862 -9.560 -6.389 1.00 95.88 72 PRO A C 1
ATOM 516 O O . PRO A 1 72 ? -12.430 -10.058 -5.419 1.00 95.88 72 PRO A O 1
ATOM 519 N N . ARG A 1 73 ? -10.583 -9.848 -6.670 1.00 93.88 73 ARG A N 1
ATOM 520 C CA . ARG A 1 73 ? -9.770 -10.748 -5.836 1.00 93.88 73 ARG A CA 1
ATOM 521 C C . ARG A 1 73 ? -9.483 -10.125 -4.477 1.00 93.88 73 A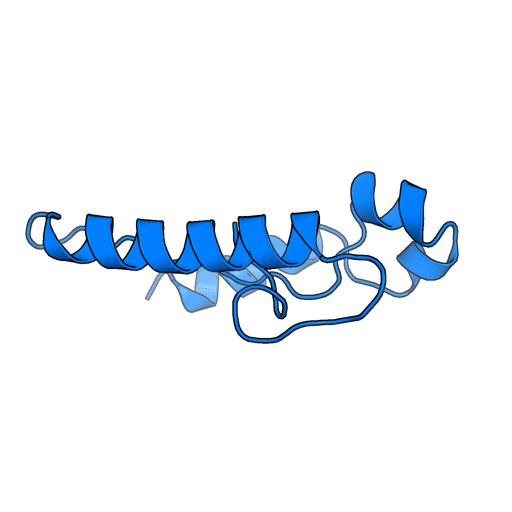RG A C 1
ATOM 523 O O . ARG A 1 73 ? -9.552 -10.817 -3.470 1.00 93.88 73 ARG A O 1
ATOM 530 N N . ALA A 1 74 ? -9.175 -8.829 -4.453 1.00 93.94 74 ALA A N 1
ATOM 531 C CA . ALA A 1 74 ? -8.930 -8.094 -3.219 1.00 93.94 74 ALA A CA 1
ATOM 532 C C . ALA A 1 74 ? -10.191 -7.990 -2.350 1.00 93.94 74 ALA A C 1
ATOM 534 O O . ALA A 1 74 ? -10.094 -8.135 -1.133 1.00 93.94 74 ALA A O 1
ATOM 535 N N . ALA A 1 75 ? -11.362 -7.796 -2.965 1.00 94.75 75 ALA A N 1
ATOM 536 C 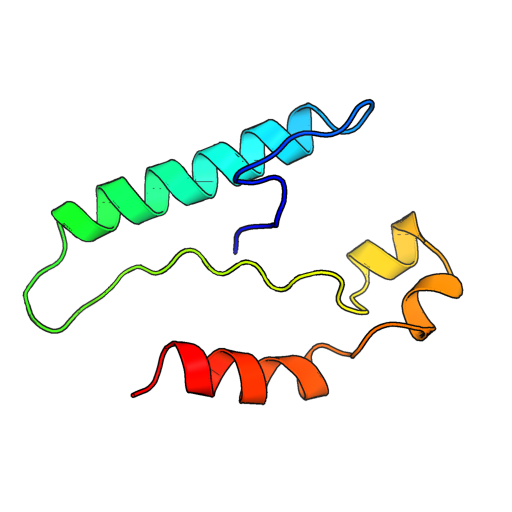CA . ALA A 1 75 ? -12.643 -7.763 -2.267 1.00 94.75 75 ALA A CA 1
ATOM 537 C C . ALA A 1 75 ? -12.885 -9.058 -1.477 1.00 94.75 75 ALA A C 1
ATOM 539 O O . ALA A 1 75 ? -13.168 -8.988 -0.286 1.00 94.75 75 ALA A O 1
ATOM 540 N N . ASN A 1 76 ? -12.639 -10.224 -2.083 1.00 93.50 76 ASN A N 1
ATOM 541 C CA . ASN A 1 76 ? -12.789 -11.526 -1.418 1.00 93.50 76 ASN A CA 1
ATOM 542 C C . ASN A 1 76 ? -11.849 -11.737 -0.213 1.00 93.50 76 ASN A C 1
ATOM 544 O O . ASN A 1 76 ? -12.065 -12.653 0.573 1.00 93.50 76 ASN A O 1
ATOM 548 N N . LEU A 1 77 ? -10.788 -10.934 -0.066 1.00 90.19 77 LEU A N 1
ATOM 549 C CA . LEU A 1 77 ? -9.879 -11.020 1.084 1.00 90.19 77 LEU A CA 1
ATOM 550 C C . LEU A 1 77 ? -10.371 -10.222 2.299 1.00 90.19 77 LEU A C 1
ATOM 552 O O . LEU A 1 77 ? -9.868 -10.444 3.399 1.00 90.19 77 LEU A O 1
ATOM 556 N N . ILE A 1 78 ? -11.282 -9.263 2.102 1.00 91.38 78 ILE A N 1
ATOM 557 C CA . ILE A 1 78 ? -11.729 -8.331 3.154 1.00 91.38 78 ILE A CA 1
ATOM 558 C C . ILE A 1 78 ? -13.244 -8.326 3.372 1.00 91.38 78 ILE A C 1
ATOM 560 O O . ILE A 1 78 ? -13.692 -7.919 4.439 1.00 91.38 78 ILE A O 1
ATOM 564 N N . LEU A 1 79 ? -14.021 -8.752 2.377 1.00 85.56 79 LEU A N 1
ATOM 565 C CA . LEU A 1 79 ? -15.465 -8.932 2.449 1.00 85.56 79 LEU A CA 1
ATOM 566 C C . LEU A 1 79 ? -15.721 -10.435 2.606 1.00 85.56 79 LEU A C 1
ATOM 568 O O . LEU A 1 79 ? -15.795 -11.163 1.617 1.00 85.56 79 LEU A O 1
ATOM 572 N N . ILE A 1 80 ? -15.759 -10.881 3.861 1.00 61.91 80 ILE A N 1
ATOM 573 C CA . ILE A 1 80 ? -16.227 -12.212 4.277 1.00 61.91 80 ILE A CA 1
ATOM 574 C C . ILE A 1 80 ? -17.685 -12.133 4.708 1.00 61.91 80 ILE A C 1
ATOM 576 O O . ILE A 1 80 ? -18.046 -11.116 5.342 1.00 61.91 80 ILE A O 1
#